Protein AF-A0A9P7Q178-F1 (afdb_monomer)

Mean predicted aligned error: 6.73 Å

Secondary structure (DSSP, 8-state):
-HHHHHHHHSTTT--SEEEEEEE-HHHHTSHHHHHHHTGGGTPPPPSS---HHHHHHHTTPEEEEEEEEEEEEE-TTT--EEEEEEEEEEEEGGG---S-------

Structure (mmCIF, N/CA/C/O backbone):
data_AF-A0A9P7Q178-F1
#
_entry.id   AF-A0A9P7Q178-F1
#
loop_
_atom_site.group_PDB
_atom_site.id
_atom_site.type_symbol
_atom_site.label_atom_id
_atom_site.label_alt_id
_atom_site.label_comp_id
_atom_site.label_asym_id
_atom_site.label_entity_id
_atom_site.label_seq_id
_atom_site.pdbx_PDB_ins_code
_atom_site.Cartn_x
_atom_site.Cartn_y
_atom_site.Cartn_z
_atom_site.occupancy
_atom_site.B_iso_or_equiv
_atom_site.auth_seq_id
_atom_site.auth_comp_id
_atom_site.auth_asym_id
_atom_site.auth_atom_id
_atom_site.pdbx_PDB_model_num
ATOM 1 N N . MET A 1 1 ? 3.852 -2.413 12.749 1.00 88.25 1 MET A N 1
ATOM 2 C CA . MET A 1 1 ? 2.469 -1.983 13.054 1.00 88.25 1 MET A CA 1
ATOM 3 C C . MET A 1 1 ? 2.057 -2.199 14.495 1.00 88.25 1 MET A C 1
ATOM 5 O O . MET A 1 1 ? 1.532 -1.258 15.059 1.00 88.25 1 MET A O 1
ATOM 9 N N . TYR A 1 2 ? 2.317 -3.354 15.117 1.00 90.88 2 TYR A N 1
ATOM 10 C CA . TYR A 1 2 ? 1.836 -3.645 16.479 1.00 90.88 2 TYR A CA 1
ATOM 11 C C . TYR A 1 2 ? 2.036 -2.517 17.511 1.00 90.88 2 TYR A C 1
ATOM 13 O O . TYR A 1 2 ? 1.082 -2.129 18.167 1.00 90.88 2 TYR A O 1
ATOM 21 N N . GLN A 1 3 ? 3.240 -1.947 17.632 1.00 94.12 3 GLN A N 1
ATOM 22 C CA . GLN A 1 3 ? 3.492 -0.859 18.592 1.00 94.12 3 GLN A CA 1
ATOM 23 C C . GLN A 1 3 ? 2.652 0.395 18.307 1.00 94.12 3 GLN A C 1
ATOM 25 O O . GLN A 1 3 ? 2.149 1.014 19.237 1.00 94.12 3 GLN A O 1
ATOM 30 N N . LEU A 1 4 ? 2.460 0.740 17.030 1.00 94.69 4 LEU A N 1
ATOM 31 C CA . LEU A 1 4 ? 1.626 1.871 16.625 1.00 94.69 4 LEU A CA 1
ATOM 32 C C . LEU A 1 4 ? 0.145 1.597 16.910 1.00 94.69 4 LEU A C 1
ATOM 34 O O . LEU A 1 4 ? -0.555 2.463 17.416 1.00 94.69 4 LEU A O 1
ATOM 38 N N . GLU A 1 5 ? -0.316 0.378 16.631 1.00 95.56 5 GLU A N 1
ATOM 39 C CA . GLU A 1 5 ? -1.671 -0.075 16.959 1.00 95.56 5 GLU A CA 1
ATOM 40 C C . GLU A 1 5 ? -1.927 -0.016 18.468 1.00 95.56 5 GLU A C 1
ATOM 42 O O . GLU A 1 5 ? -2.957 0.502 18.884 1.00 95.56 5 GLU A O 1
ATOM 47 N N . GLN A 1 6 ? -0.969 -0.476 19.280 1.00 94.12 6 GLN A N 1
ATOM 48 C CA . GLN A 1 6 ? -1.040 -0.406 20.740 1.00 94.12 6 GLN A CA 1
ATOM 49 C C . GLN A 1 6 ? -1.074 1.037 21.245 1.00 94.12 6 GLN A C 1
ATOM 51 O O . GLN A 1 6 ? -1.890 1.362 22.108 1.00 94.12 6 GLN A O 1
ATOM 56 N N . ALA A 1 7 ? -0.220 1.907 20.700 1.00 95.19 7 ALA A N 1
ATOM 57 C CA . ALA A 1 7 ? -0.202 3.321 21.056 1.00 95.19 7 ALA A CA 1
ATOM 58 C C . ALA A 1 7 ? -1.536 3.998 20.710 1.00 95.19 7 ALA A C 1
ATOM 60 O O . ALA A 1 7 ? -2.103 4.689 21.550 1.00 95.19 7 ALA A O 1
ATOM 61 N N . ALA A 1 8 ? -2.076 3.735 19.515 1.00 96.12 8 ALA A N 1
ATOM 62 C CA . ALA A 1 8 ? -3.365 4.267 19.087 1.00 96.12 8 ALA A CA 1
ATOM 63 C C . ALA A 1 8 ? -4.520 3.775 19.972 1.00 96.12 8 ALA A C 1
ATOM 65 O O . ALA A 1 8 ? -5.412 4.551 20.299 1.00 96.12 8 ALA A O 1
ATOM 66 N N . SER A 1 9 ? -4.509 2.508 20.396 1.00 96.06 9 SER A N 1
ATOM 67 C CA . SER A 1 9 ? -5.552 1.961 21.275 1.00 96.06 9 SER A CA 1
ATOM 68 C C . SER A 1 9 ? -5.422 2.369 22.745 1.00 96.06 9 SER A C 1
ATOM 70 O O . SER A 1 9 ? -6.355 2.156 23.514 1.00 96.06 9 SER A O 1
ATOM 72 N N . SER A 1 10 ? -4.281 2.925 23.153 1.00 93.19 10 SER A N 1
ATOM 73 C CA . SER A 1 10 ? -4.018 3.315 24.541 1.00 93.19 10 SER A CA 1
ATOM 74 C C . SER A 1 10 ? -4.421 4.764 24.813 1.00 93.19 10 SER A C 1
ATOM 76 O O . SER A 1 10 ? -4.598 5.567 23.895 1.00 93.19 10 SER A O 1
ATOM 78 N N . ALA A 1 11 ? -4.532 5.125 26.093 1.00 92.81 11 ALA A N 1
ATOM 79 C CA . ALA A 1 11 ? -4.684 6.520 26.489 1.00 92.81 11 ALA A CA 1
ATOM 80 C C . ALA A 1 11 ? -3.484 7.362 25.992 1.00 92.81 11 ALA A C 1
ATOM 82 O O . ALA A 1 11 ? -2.351 6.875 26.009 1.00 92.81 11 ALA A O 1
ATOM 83 N N . PRO A 1 12 ? -3.706 8.619 25.569 1.00 94.88 12 PRO A N 1
ATOM 84 C CA . PRO A 1 12 ? -4.985 9.338 25.572 1.00 94.88 12 PRO A CA 1
ATOM 85 C C . PRO A 1 12 ? -5.861 9.090 24.330 1.00 94.88 12 PRO A C 1
ATOM 87 O O . PRO A 1 12 ? -6.987 9.579 24.284 1.00 94.88 12 PRO A O 1
ATOM 90 N N . PHE A 1 13 ? -5.373 8.355 23.328 1.00 95.88 13 PHE A N 1
ATOM 91 C CA . PHE A 1 13 ? -6.027 8.243 22.021 1.00 95.88 13 PHE A CA 1
ATOM 92 C C . PHE A 1 13 ? -7.260 7.340 22.036 1.00 95.88 13 PHE A C 1
ATOM 94 O O . PHE A 1 13 ? -8.273 7.688 21.433 1.00 95.88 13 PHE A O 1
ATOM 101 N N . ASN A 1 14 ? -7.196 6.210 22.749 1.00 95.06 14 ASN A N 1
ATOM 102 C CA . ASN A 1 14 ? -8.303 5.260 22.910 1.00 95.06 14 ASN A CA 1
ATOM 103 C C . ASN A 1 14 ? -8.985 4.882 21.575 1.00 95.06 14 ASN A C 1
ATOM 105 O O . ASN A 1 14 ? -10.197 4.652 21.519 1.00 95.06 14 ASN A O 1
ATOM 109 N N . CYS A 1 15 ? -8.227 4.849 20.475 1.00 96.88 15 CYS A N 1
ATOM 110 C CA . CYS A 1 15 ? -8.765 4.562 19.155 1.00 96.88 15 CYS A CA 1
ATOM 111 C C . CYS A 1 15 ? -9.277 3.121 19.100 1.00 96.88 15 CYS A C 1
ATOM 113 O O . CYS A 1 15 ? -8.605 2.175 19.506 1.00 96.88 15 CYS A O 1
ATOM 115 N N . THR A 1 16 ? -10.459 2.938 18.518 1.00 96.00 16 THR A N 1
ATOM 116 C CA . THR A 1 16 ? -11.044 1.607 18.292 1.00 96.00 16 THR A CA 1
ATOM 117 C C . THR A 1 16 ? -10.771 1.078 16.890 1.00 96.00 16 THR A C 1
ATOM 119 O O . THR A 1 16 ? -10.933 -0.111 16.638 1.00 96.00 16 THR A O 1
ATOM 122 N N . THR A 1 17 ? -10.350 1.947 15.973 1.00 96.25 17 THR A N 1
ATOM 123 C CA . THR A 1 17 ? -10.076 1.621 14.575 1.00 96.25 17 THR A CA 1
ATOM 124 C C . THR A 1 17 ? -8.830 2.363 14.121 1.00 96.25 17 THR A C 1
ATOM 126 O O . THR A 1 17 ? -8.646 3.528 14.467 1.00 96.25 17 THR A O 1
ATOM 129 N N . MET A 1 18 ? -8.002 1.697 13.323 1.00 96.69 18 MET A N 1
ATOM 130 C CA . MET A 1 18 ? -6.938 2.333 12.552 1.00 96.69 18 MET A CA 1
ATOM 131 C C . MET A 1 18 ? -7.288 2.239 11.075 1.00 96.69 18 MET A C 1
ATOM 133 O O . MET A 1 18 ? -7.638 1.157 10.605 1.00 96.69 18 MET A O 1
ATOM 137 N N . ALA A 1 19 ? -7.197 3.358 10.364 1.00 96.06 19 ALA A N 1
ATOM 138 C CA . ALA A 1 19 ? -7.328 3.413 8.917 1.00 96.06 19 ALA A CA 1
ATOM 139 C C . ALA A 1 19 ? -6.001 3.857 8.303 1.00 96.06 19 ALA A C 1
ATOM 141 O O . ALA A 1 19 ? -5.256 4.624 8.912 1.00 96.06 19 ALA A O 1
ATOM 142 N N . LEU A 1 20 ? -5.706 3.339 7.119 1.00 95.62 20 LEU A N 1
ATOM 143 C CA . LEU A 1 20 ? -4.532 3.704 6.338 1.00 95.62 20 LEU A CA 1
ATOM 144 C C . LEU A 1 20 ? -4.817 3.472 4.864 1.00 95.62 20 LEU A C 1
ATOM 146 O O . LEU A 1 20 ? -5.782 2.800 4.503 1.00 95.62 20 LEU A O 1
ATOM 150 N N . ASP A 1 21 ? -3.938 3.979 4.024 1.00 95.12 21 ASP A N 1
ATOM 151 C CA . ASP A 1 21 ? -3.919 3.656 2.614 1.00 95.12 21 ASP A CA 1
ATOM 152 C C . ASP A 1 21 ? -2.530 3.168 2.200 1.00 95.12 21 ASP A C 1
ATOM 154 O O . ASP A 1 21 ? -1.525 3.384 2.886 1.00 95.12 21 ASP A O 1
ATOM 158 N N . THR A 1 22 ? -2.476 2.463 1.079 1.00 94.88 22 THR A N 1
ATOM 159 C CA . THR A 1 22 ? -1.217 2.165 0.408 1.00 94.88 22 THR A CA 1
ATOM 160 C C . THR A 1 22 ? -1.418 2.057 -1.096 1.00 94.88 22 THR A C 1
ATOM 162 O O . THR A 1 22 ? -2.545 2.033 -1.582 1.00 94.88 22 THR A O 1
ATOM 165 N N . VAL A 1 23 ? -0.321 1.990 -1.847 1.00 94.62 23 VAL A N 1
ATOM 166 C CA . VAL A 1 23 ? -0.356 1.736 -3.292 1.00 94.62 23 VAL A CA 1
ATOM 167 C C . VAL A 1 23 ? -0.908 0.335 -3.537 1.00 94.62 23 VAL A C 1
ATOM 169 O O . VAL A 1 23 ? -0.556 -0.587 -2.801 1.00 94.62 23 VAL A O 1
ATOM 172 N N . ARG A 1 24 ? -1.734 0.141 -4.565 1.00 94.94 24 ARG A N 1
ATOM 173 C CA . ARG A 1 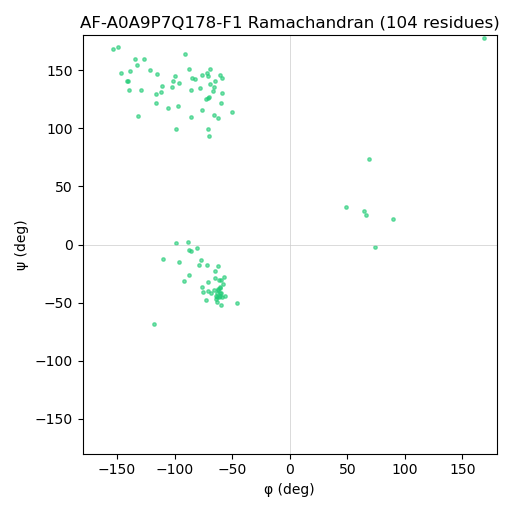24 ? -2.250 -1.202 -4.867 1.00 94.94 24 ARG A CA 1
ATOM 174 C C . ARG A 1 24 ? -1.133 -2.201 -5.181 1.00 94.94 24 ARG A C 1
ATOM 176 O O . ARG A 1 24 ? -0.121 -1.846 -5.789 1.00 94.94 24 ARG A O 1
ATOM 183 N N . ALA A 1 25 ? -1.331 -3.456 -4.797 1.00 95.31 25 ALA A N 1
ATOM 184 C CA . ALA A 1 25 ? -0.366 -4.532 -4.992 1.00 95.31 25 ALA A CA 1
ATOM 185 C C . ALA A 1 25 ? -0.031 -4.774 -6.472 1.00 95.31 25 ALA A C 1
ATOM 187 O O . ALA A 1 25 ? 1.135 -4.954 -6.819 1.00 95.31 25 ALA A O 1
ATOM 188 N N . ASP A 1 26 ? -1.030 -4.753 -7.355 1.00 94.88 26 ASP A N 1
ATOM 189 C CA . ASP A 1 26 ? -0.831 -4.909 -8.801 1.00 94.88 26 ASP A CA 1
ATOM 190 C C . ASP A 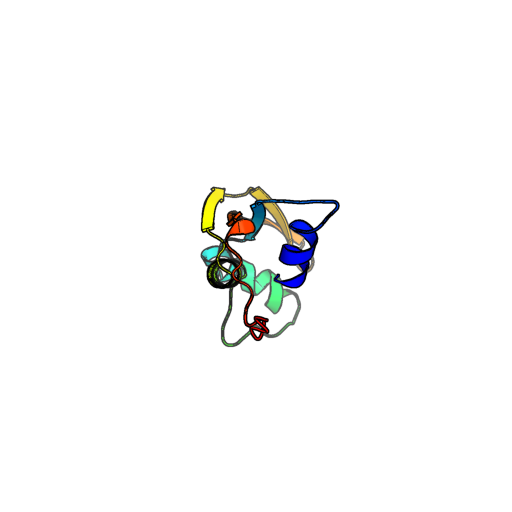1 26 ? 0.062 -3.806 -9.378 1.00 94.88 26 ASP A C 1
ATOM 192 O O . ASP A 1 26 ? 0.978 -4.080 -10.151 1.00 94.88 26 ASP A O 1
ATOM 196 N N . PHE A 1 27 ? -0.136 -2.567 -8.932 1.00 94.56 27 PHE A N 1
ATOM 197 C CA . PHE A 1 27 ? 0.697 -1.446 -9.332 1.00 94.56 27 PHE A CA 1
ATOM 198 C C . PHE A 1 27 ? 2.102 -1.521 -8.735 1.00 94.56 27 PHE A C 1
ATOM 200 O O . PHE A 1 27 ? 3.068 -1.281 -9.452 1.00 94.56 27 PHE A O 1
ATOM 207 N N . GLN A 1 28 ? 2.247 -1.923 -7.468 1.00 94.81 28 GLN A N 1
ATOM 208 C CA . GLN A 1 28 ? 3.565 -2.133 -6.852 1.00 94.81 28 GLN A CA 1
ATOM 209 C C . GLN A 1 28 ? 4.398 -3.201 -7.579 1.00 94.81 28 GLN A C 1
ATOM 211 O O . GLN A 1 28 ? 5.622 -3.105 -7.594 1.00 94.81 28 GLN A O 1
ATOM 216 N N . ASN A 1 29 ? 3.742 -4.196 -8.181 1.00 96.06 29 ASN A N 1
ATOM 217 C CA . ASN A 1 29 ? 4.383 -5.235 -8.990 1.00 96.06 29 ASN A CA 1
ATOM 218 C C . ASN A 1 29 ? 4.560 -4.846 -10.465 1.00 96.06 29 ASN A C 1
ATOM 220 O O . ASN A 1 29 ? 5.132 -5.614 -11.234 1.00 96.06 29 ASN A O 1
ATOM 224 N N . SER A 1 30 ? 4.049 -3.691 -10.887 1.00 94.69 30 SER A N 1
ATOM 225 C CA . SER A 1 30 ? 4.134 -3.278 -12.284 1.00 94.69 30 SER A CA 1
ATOM 226 C C . SER A 1 30 ? 5.557 -2.871 -12.665 1.00 94.69 30 SER A C 1
ATOM 228 O O . SER A 1 30 ? 6.283 -2.263 -11.877 1.00 94.69 30 SER A O 1
ATOM 230 N N . GLU A 1 31 ? 5.927 -3.121 -13.920 1.00 95.00 31 GLU A N 1
ATOM 231 C CA . GLU A 1 31 ? 7.228 -2.705 -14.457 1.00 95.00 31 GLU A CA 1
ATOM 232 C C . GLU A 1 31 ? 7.449 -1.196 -14.368 1.00 95.00 31 GLU A C 1
ATOM 234 O O . GLU A 1 31 ? 8.562 -0.749 -14.113 1.00 95.00 31 GLU A O 1
ATOM 239 N N . VAL A 1 32 ? 6.391 -0.394 -14.522 1.00 92.75 32 VAL A N 1
ATOM 240 C CA . VAL A 1 32 ? 6.509 1.063 -14.401 1.00 92.75 32 VAL A CA 1
ATOM 241 C C . VAL A 1 32 ? 6.883 1.480 -12.979 1.00 92.75 32 VAL A C 1
ATOM 243 O O . VAL A 1 32 ? 7.710 2.374 -12.799 1.00 92.75 32 VAL A O 1
ATOM 246 N N . TRP A 1 33 ? 6.319 0.820 -11.967 1.00 93.81 33 TRP A N 1
ATOM 247 C CA . TRP A 1 33 ? 6.643 1.104 -10.576 1.00 93.81 33 TRP A CA 1
ATOM 248 C C . TRP A 1 33 ? 8.030 0.582 -1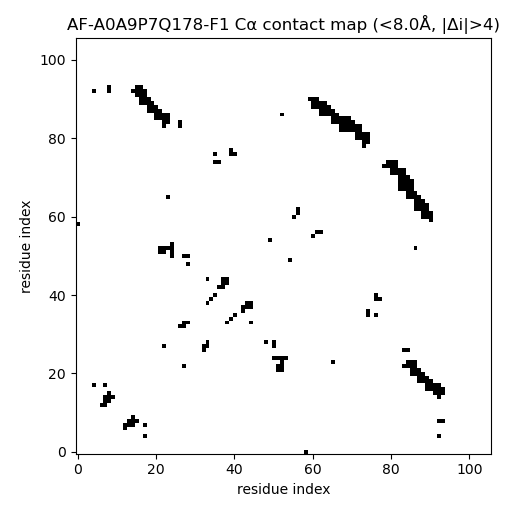0.213 1.00 93.81 33 TRP A C 1
ATOM 250 O O . TRP A 1 33 ? 8.834 1.327 -9.658 1.00 93.81 33 TRP A O 1
ATOM 260 N N . LEU A 1 34 ? 8.342 -0.666 -10.572 1.00 95.56 34 LEU A N 1
ATOM 261 C CA . LEU A 1 34 ? 9.636 -1.283 -10.280 1.00 95.56 34 LEU A CA 1
ATOM 262 C C . LEU A 1 34 ? 10.785 -0.562 -10.994 1.00 95.56 34 LEU A C 1
ATOM 264 O O . LEU A 1 34 ? 11.781 -0.238 -10.350 1.00 95.56 34 LEU A O 1
ATOM 268 N N . GLY A 1 35 ? 10.621 -0.223 -12.273 1.00 95.44 35 GLY A N 1
ATOM 269 C CA . GLY A 1 35 ? 11.599 0.561 -13.024 1.00 95.44 35 GLY A CA 1
ATOM 270 C C . GLY A 1 35 ? 11.854 1.928 -12.387 1.00 95.44 35 GLY A C 1
ATOM 271 O O . GLY A 1 35 ? 13.001 2.304 -12.161 1.00 95.44 35 GLY A O 1
ATOM 272 N N . GLY A 1 36 ? 10.795 2.638 -11.983 1.00 93.81 36 GLY A N 1
ATOM 273 C CA . GLY A 1 36 ? 10.941 3.954 -11.357 1.00 93.81 36 GLY A CA 1
ATOM 274 C C . GLY A 1 36 ? 11.515 3.930 -9.934 1.00 93.81 36 GLY A C 1
ATOM 275 O O . GLY A 1 36 ? 12.196 4.874 -9.515 1.00 93.81 36 GLY A O 1
ATOM 276 N N .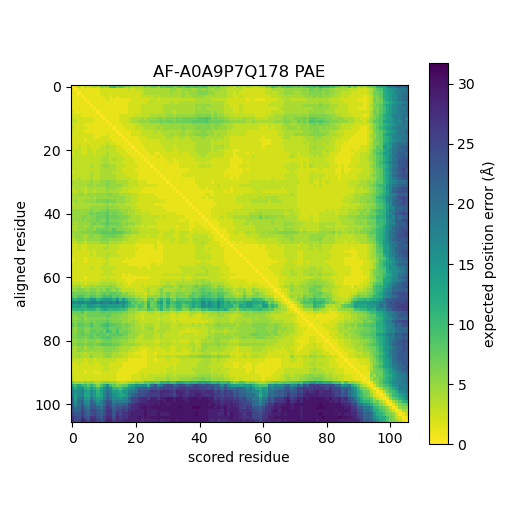 PHE A 1 37 ? 11.235 2.880 -9.158 1.00 92.88 37 PHE A N 1
ATOM 277 C CA . PHE A 1 37 ? 11.695 2.774 -7.770 1.00 92.88 37 PHE A CA 1
ATOM 278 C C . PHE A 1 37 ? 13.083 2.142 -7.633 1.00 92.88 37 PHE A C 1
ATOM 280 O O . PHE A 1 37 ? 13.770 2.442 -6.652 1.00 92.88 37 PHE A O 1
ATOM 287 N N . TYR A 1 38 ? 13.494 1.311 -8.595 1.00 95.44 38 TYR A N 1
ATOM 288 C CA . TYR A 1 38 ? 14.759 0.580 -8.565 1.00 95.44 38 TYR A CA 1
ATOM 289 C C . TYR A 1 38 ? 15.680 0.966 -9.726 1.00 95.44 38 TYR A C 1
ATOM 291 O O . TYR A 1 38 ? 16.698 1.621 -9.494 1.00 95.44 38 TYR A O 1
ATOM 299 N N . ASP A 1 39 ? 15.315 0.618 -10.959 1.00 96.38 39 ASP A N 1
ATOM 300 C CA . ASP A 1 39 ? 16.225 0.670 -12.112 1.00 96.38 39 ASP A CA 1
ATOM 301 C C . ASP A 1 39 ? 16.697 2.090 -12.437 1.00 96.38 39 ASP A C 1
ATOM 303 O O . ASP A 1 39 ? 17.899 2.340 -12.520 1.00 96.38 39 ASP A O 1
ATOM 307 N N . ASP A 1 40 ? 15.770 3.047 -12.527 1.00 95.94 40 ASP A N 1
ATOM 308 C CA . ASP A 1 40 ? 16.069 4.454 -12.826 1.00 95.94 40 ASP A CA 1
ATOM 309 C C . ASP A 1 40 ? 16.954 5.103 -11.749 1.00 95.94 40 ASP A C 1
ATOM 311 O O . ASP A 1 40 ? 17.578 6.142 -11.964 1.00 95.94 40 ASP A O 1
ATOM 315 N N . ARG A 1 41 ? 17.004 4.490 -10.563 1.00 93.00 41 ARG A N 1
ATOM 316 C CA . ARG A 1 41 ? 17.827 4.919 -9.429 1.00 93.00 41 ARG A CA 1
ATOM 317 C C . ARG A 1 41 ? 19.135 4.134 -9.317 1.00 93.00 41 ARG A C 1
ATOM 319 O O . ARG A 1 41 ? 19.887 4.375 -8.376 1.00 93.00 41 ARG A O 1
ATOM 326 N N . GLY A 1 42 ? 19.400 3.198 -10.231 1.00 95.19 42 GLY A N 1
ATOM 327 C CA . GLY A 1 42 ? 20.564 2.313 -10.194 1.00 95.19 42 GLY A CA 1
ATOM 328 C C . GLY A 1 42 ? 20.549 1.327 -9.022 1.00 95.19 42 GLY A C 1
ATOM 329 O O . GLY A 1 42 ? 21.612 0.914 -8.561 1.00 95.19 42 GLY A O 1
ATOM 330 N N . LEU A 1 43 ? 19.368 0.985 -8.498 1.00 95.38 43 LEU A N 1
ATOM 331 C CA . LEU A 1 43 ? 19.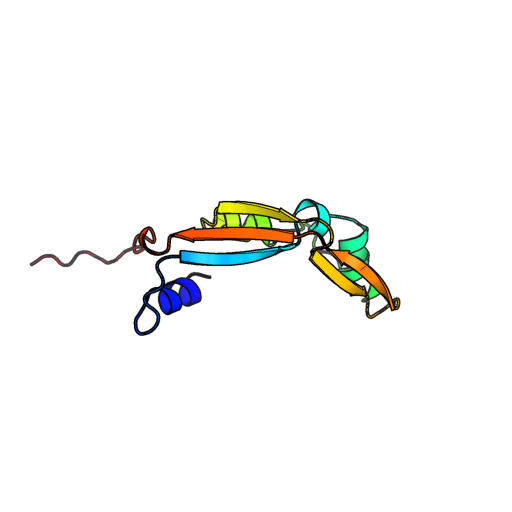208 0.053 -7.383 1.00 95.38 43 LEU A CA 1
ATOM 332 C C . LEU A 1 43 ? 18.812 -1.339 -7.893 1.00 95.38 43 LEU A C 1
ATOM 334 O O . LEU A 1 43 ? 18.033 -1.441 -8.840 1.00 95.38 43 LEU A O 1
ATOM 338 N N . PRO A 1 44 ? 19.281 -2.422 -7.251 1.00 96.31 44 PRO A N 1
ATOM 339 C CA . PRO A 1 44 ? 18.837 -3.765 -7.594 1.00 96.31 44 PRO A CA 1
ATOM 340 C C . PRO A 1 44 ? 17.376 -3.972 -7.181 1.00 96.31 44 PRO A C 1
ATOM 342 O O . PRO A 1 44 ? 16.966 -3.591 -6.080 1.00 96.31 44 PRO A O 1
ATOM 345 N N . ARG A 1 45 ? 16.604 -4.629 -8.049 1.00 96.31 45 ARG A N 1
ATOM 346 C CA . ARG A 1 45 ? 15.264 -5.117 -7.708 1.00 96.31 45 ARG A CA 1
ATOM 347 C C . ARG A 1 45 ? 15.3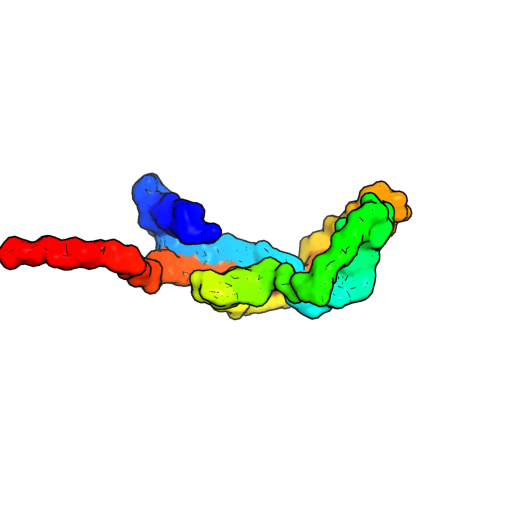60 -6.279 -6.704 1.00 96.31 45 ARG A C 1
ATOM 349 O O . ARG A 1 45 ? 16.344 -7.018 -6.722 1.00 96.31 45 ARG A O 1
ATOM 356 N N . PRO A 1 46 ? 14.352 -6.474 -5.838 1.00 94.38 46 PRO A N 1
ATOM 357 C CA . PRO A 1 46 ? 14.266 -7.675 -5.017 1.00 94.38 46 PRO A CA 1
ATOM 358 C C . PRO A 1 46 ? 13.920 -8.900 -5.877 1.00 94.38 46 PRO A C 1
ATOM 360 O O . PRO A 1 46 ? 13.094 -8.801 -6.781 1.00 94.38 46 PRO A O 1
ATOM 363 N N . ASP A 1 47 ? 14.461 -10.072 -5.530 1.00 93.69 47 ASP A N 1
ATOM 364 C CA . ASP A 1 47 ? 14.114 -11.341 -6.200 1.00 93.69 47 ASP A CA 1
ATOM 365 C C . ASP A 1 47 ? 12.627 -11.697 -6.044 1.00 93.69 47 ASP A C 1
ATOM 367 O O . ASP A 1 47 ? 12.020 -12.335 -6.901 1.00 93.69 47 ASP A O 1
ATOM 371 N N . VAL A 1 48 ? 12.033 -11.285 -4.920 1.00 93.50 48 VAL A N 1
ATOM 372 C CA . VAL A 1 48 ? 10.609 -11.448 -4.627 1.00 93.50 48 VAL A CA 1
ATOM 373 C C . VAL A 1 48 ? 10.060 -10.117 -4.148 1.00 93.50 48 VAL A C 1
ATOM 375 O O . VAL A 1 48 ? 10.357 -9.675 -3.033 1.00 93.50 48 VAL A O 1
ATOM 378 N N . MET A 1 49 ? 9.218 -9.497 -4.970 1.00 93.88 49 MET A N 1
ATOM 379 C CA . MET A 1 49 ? 8.493 -8.300 -4.574 1.00 93.88 49 MET A CA 1
ATOM 380 C C . MET A 1 49 ? 7.419 -8.666 -3.545 1.00 93.88 49 MET A C 1
ATOM 382 O O . MET A 1 49 ? 6.605 -9.563 -3.754 1.00 93.88 49 MET A O 1
ATOM 386 N N . ARG A 1 50 ? 7.439 -7.984 -2.398 1.00 94.81 50 ARG A N 1
ATOM 387 C CA . ARG A 1 50 ? 6.409 -8.094 -1.359 1.00 94.81 50 ARG A CA 1
ATOM 388 C C . ARG A 1 50 ? 5.734 -6.749 -1.244 1.00 94.81 50 ARG A C 1
ATOM 390 O O . ARG A 1 50 ? 6.405 -5.757 -0.965 1.00 94.81 50 ARG A O 1
ATOM 397 N N . THR A 1 51 ? 4.427 -6.716 -1.442 1.00 96.25 51 THR A N 1
ATOM 398 C CA . THR A 1 51 ? 3.710 -5.444 -1.477 1.00 96.25 51 THR A CA 1
ATOM 399 C C . THR A 1 51 ? 3.274 -5.017 -0.082 1.00 96.25 51 THR A C 1
ATOM 401 O O . THR A 1 51 ? 3.004 -5.842 0.799 1.00 96.25 51 THR A O 1
ATOM 404 N N . ASN A 1 52 ? 3.167 -3.705 0.124 1.00 95.56 52 ASN A N 1
ATOM 405 C CA . ASN A 1 52 ? 2.629 -3.174 1.377 1.00 95.56 52 ASN A CA 1
ATOM 406 C C . ASN A 1 52 ? 1.185 -3.638 1.615 1.00 95.56 52 ASN A C 1
ATOM 408 O O . ASN A 1 52 ? 0.822 -3.931 2.751 1.00 95.56 52 ASN A O 1
ATOM 412 N N . GLU A 1 53 ? 0.377 -3.748 0.557 1.00 95.69 53 GLU A N 1
ATOM 413 C CA . GLU A 1 53 ? -1.012 -4.208 0.640 1.00 95.69 53 GLU A CA 1
ATOM 414 C C . GLU A 1 53 ? -1.090 -5.629 1.211 1.00 95.69 53 GLU A C 1
ATOM 416 O O . GLU A 1 53 ? -1.745 -5.846 2.232 1.00 95.69 53 GLU A O 1
ATOM 421 N N . GLU A 1 54 ? -0.340 -6.582 0.649 1.00 96.12 54 GLU A N 1
ATOM 422 C CA . GLU A 1 54 ? -0.286 -7.952 1.176 1.00 96.12 54 GLU A CA 1
ATOM 423 C C . GLU A 1 54 ? 0.232 -7.990 2.615 1.00 96.12 54 GLU A C 1
ATOM 425 O O . GLU A 1 54 ? -0.231 -8.787 3.439 1.00 96.12 54 GLU A O 1
ATOM 430 N N . TRP A 1 55 ? 1.206 -7.135 2.935 1.00 96.56 55 TRP A N 1
ATOM 431 C CA . TRP A 1 55 ? 1.737 -7.044 4.285 1.00 96.56 55 TRP A CA 1
ATOM 432 C C . TRP A 1 55 ? 0.676 -6.570 5.282 1.00 96.56 55 TRP A C 1
ATOM 434 O O . TRP A 1 55 ? 0.509 -7.222 6.315 1.00 96.56 55 TRP A O 1
ATOM 444 N N . TYR A 1 56 ? -0.079 -5.510 4.974 1.00 97.06 56 TYR A N 1
ATOM 445 C CA . TYR A 1 56 ? -1.163 -5.011 5.826 1.00 97.06 56 TYR A CA 1
ATOM 446 C C . TYR A 1 56 ? -2.292 -6.031 5.982 1.00 97.06 56 TYR A C 1
ATOM 448 O O . TYR A 1 56 ? -2.740 -6.266 7.108 1.00 97.06 56 TYR A O 1
ATOM 456 N N . VAL A 1 57 ? -2.689 -6.716 4.906 1.00 95.50 57 VAL A N 1
ATOM 457 C CA . VAL A 1 57 ? -3.678 -7.807 4.978 1.00 95.50 57 VAL A CA 1
ATOM 458 C C . VAL A 1 57 ? -3.217 -8.888 5.962 1.00 95.50 57 VAL A C 1
ATOM 460 O O . VAL A 1 57 ? -3.976 -9.296 6.842 1.00 95.50 57 VAL A O 1
ATOM 463 N N . ARG A 1 58 ? -1.937 -9.287 5.925 1.00 95.44 58 ARG A N 1
ATOM 464 C CA . ARG A 1 58 ? -1.363 -10.250 6.890 1.00 95.44 58 ARG A CA 1
ATOM 465 C C . ARG A 1 58 ? -1.317 -9.733 8.331 1.00 95.44 58 ARG A C 1
ATOM 467 O O . ARG A 1 58 ? -1.270 -10.541 9.257 1.00 95.44 58 ARG A O 1
ATOM 474 N N . GLN A 1 59 ? -1.331 -8.415 8.546 1.00 94.38 59 GLN A N 1
ATOM 475 C CA . GLN A 1 59 ? -1.468 -7.817 9.880 1.00 94.38 59 GLN A CA 1
ATOM 476 C C . GLN A 1 59 ? -2.929 -7.782 10.373 1.00 94.38 59 GLN A C 1
ATOM 478 O O . GLN A 1 59 ? -3.165 -7.372 11.512 1.00 94.38 59 GLN A O 1
ATOM 483 N N . GLY A 1 60 ? -3.903 -8.210 9.563 1.00 95.12 60 GLY A N 1
ATOM 484 C CA . GLY A 1 60 ? -5.327 -8.218 9.902 1.00 95.12 60 GLY A CA 1
ATOM 485 C C . GLY A 1 60 ? -6.069 -6.936 9.524 1.00 95.12 60 GLY A C 1
ATOM 486 O O . GLY A 1 60 ? -7.094 -6.641 10.134 1.00 95.12 60 GLY A O 1
ATOM 487 N N . TYR A 1 61 ? -5.542 -6.159 8.573 1.00 97.06 61 TYR A N 1
ATOM 488 C CA . TYR A 1 61 ? -6.285 -5.058 7.965 1.00 97.06 61 TYR A CA 1
ATOM 489 C C . TYR A 1 61 ? -7.208 -5.584 6.863 1.00 97.06 61 TYR A C 1
ATOM 491 O O . TYR A 1 61 ? -6.848 -6.479 6.102 1.00 97.06 61 TYR A O 1
ATOM 499 N N . GLU A 1 62 ? -8.388 -4.990 6.771 1.00 96.31 62 GLU A N 1
ATOM 500 C CA . GLU A 1 62 ? -9.404 -5.258 5.761 1.00 96.31 62 GLU A CA 1
ATOM 501 C C . GLU A 1 62 ? -9.375 -4.149 4.707 1.00 96.31 62 GLU A C 1
ATOM 503 O O . GLU A 1 62 ? -9.330 -2.968 5.062 1.00 96.31 62 GLU A O 1
ATOM 508 N N . VAL A 1 63 ? -9.433 -4.522 3.426 1.00 95.25 63 VAL A N 1
ATOM 509 C CA . VAL A 1 63 ? -9.577 -3.573 2.313 1.00 95.25 63 VAL A CA 1
ATOM 510 C C . VAL A 1 63 ? -10.987 -2.981 2.348 1.00 95.25 63 VAL A C 1
ATOM 512 O O . VAL A 1 63 ? -11.976 -3.710 2.365 1.00 95.25 63 VAL A O 1
ATOM 515 N N . LEU A 1 64 ? -11.077 -1.656 2.351 1.00 94.75 64 LEU A N 1
ATOM 516 C CA . LEU A 1 64 ? -12.329 -0.904 2.269 1.00 94.75 64 LEU A CA 1
ATOM 517 C C . LEU A 1 64 ? -12.717 -0.554 0.835 1.00 94.75 64 LEU A C 1
ATOM 519 O O . LEU A 1 64 ? -13.900 -0.444 0.526 1.00 94.75 64 LEU A O 1
ATOM 523 N N . GLY A 1 65 ? -11.727 -0.355 -0.026 1.00 92.06 65 GLY A N 1
ATOM 524 C CA . GLY A 1 65 ? -11.923 0.057 -1.406 1.00 92.06 65 GLY A CA 1
ATOM 525 C C . GLY A 1 65 ? -10.606 0.468 -2.045 1.00 92.06 65 GLY A C 1
ATOM 526 O O . GLY A 1 65 ? -9.561 0.468 -1.392 1.00 92.06 65 GLY A O 1
ATOM 527 N N . ALA A 1 66 ? -10.668 0.824 -3.323 1.00 88.88 66 ALA A N 1
ATOM 528 C CA . ALA A 1 66 ? -9.525 1.309 -4.074 1.00 88.88 66 ALA A CA 1
ATOM 529 C C . ALA A 1 66 ? -9.928 2.474 -4.977 1.00 88.88 66 ALA A C 1
ATOM 531 O O . ALA A 1 66 ? -11.054 2.522 -5.470 1.00 88.88 66 ALA A O 1
ATOM 532 N N . GLU A 1 67 ? -8.988 3.380 -5.209 1.00 90.88 67 GLU A N 1
ATOM 533 C CA . GLU A 1 67 ? -9.162 4.554 -6.056 1.00 90.88 67 GLU A CA 1
ATOM 534 C C . GLU A 1 67 ? -8.020 4.628 -7.069 1.00 90.88 67 GLU A C 1
ATOM 536 O O . GLU A 1 67 ? -6.845 4.435 -6.733 1.00 90.88 67 GLU A O 1
ATOM 541 N N . ALA A 1 68 ? -8.372 4.863 -8.333 1.00 82.06 68 ALA A N 1
ATOM 542 C CA . ALA A 1 68 ? -7.398 5.104 -9.386 1.00 82.06 68 ALA A CA 1
ATOM 543 C C . ALA A 1 68 ? -6.887 6.548 -9.283 1.00 82.06 68 ALA A C 1
ATOM 545 O O . ALA A 1 68 ? -7.680 7.462 -9.096 1.00 82.06 68 ALA A O 1
ATOM 546 N N . GLY A 1 69 ? -5.570 6.736 -9.395 1.00 75.94 69 GLY A N 1
ATOM 547 C CA . GLY A 1 69 ? -4.965 8.066 -9.508 1.00 75.94 69 GLY A CA 1
ATOM 548 C C . GLY A 1 69 ? -5.130 8.985 -8.302 1.00 75.94 69 GLY A C 1
ATOM 549 O O . GLY A 1 69 ? -5.105 10.199 -8.455 1.00 75.94 69 GLY A O 1
ATOM 550 N N . ALA A 1 70 ? -5.242 8.431 -7.093 1.00 75.50 70 ALA A N 1
ATOM 551 C CA . ALA A 1 70 ? -5.418 9.235 -5.887 1.00 75.50 70 ALA A CA 1
ATOM 552 C C . ALA A 1 70 ? -4.281 10.265 -5.681 1.00 75.50 70 ALA A C 1
ATOM 554 O O . ALA A 1 70 ? -4.489 11.287 -5.030 1.00 75.50 70 ALA A O 1
ATOM 555 N N . TYR A 1 71 ? -3.067 9.987 -6.186 1.00 81.12 71 TYR A N 1
ATOM 556 C CA . TYR A 1 71 ? -1.905 10.871 -6.054 1.00 81.12 71 TYR A CA 1
ATOM 557 C C . TYR A 1 71 ? -1.000 10.802 -7.272 1.00 81.12 71 TYR A C 1
ATOM 559 O O . TYR A 1 71 ? -0.801 9.736 -7.854 1.00 81.12 71 TYR A O 1
ATOM 567 N N . GLU A 1 72 ? -0.366 11.926 -7.573 1.00 92.00 72 GLU A N 1
ATOM 568 C CA . GLU A 1 72 ? 0.734 11.991 -8.519 1.00 92.00 72 GLU A CA 1
ATOM 569 C C . GLU A 1 72 ? 2.055 11.674 -7.817 1.00 92.00 72 GLU A C 1
ATOM 571 O O . GLU A 1 72 ? 2.367 12.194 -6.741 1.00 92.00 72 GLU A O 1
ATOM 576 N N . TRP A 1 73 ? 2.851 10.814 -8.439 1.00 92.44 73 TRP A N 1
ATOM 577 C CA . TRP A 1 73 ? 4.227 10.570 -8.043 1.00 92.44 73 TRP A CA 1
ATOM 578 C C . TRP A 1 73 ? 5.170 10.990 -9.160 1.00 92.44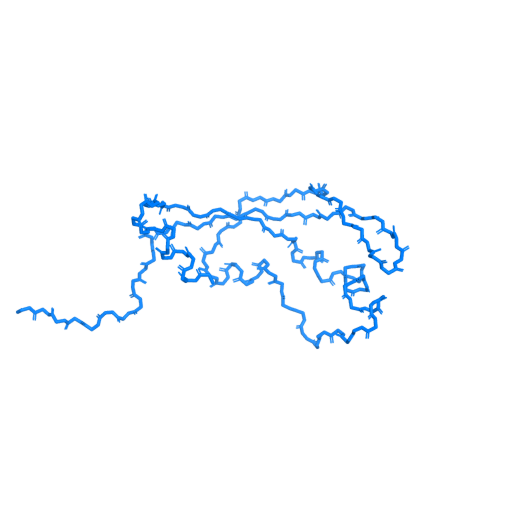 73 TRP A C 1
ATOM 580 O O . TRP A 1 73 ? 5.020 10.572 -10.309 1.00 92.44 73 TRP A O 1
ATOM 590 N N . THR A 1 74 ? 6.171 11.789 -8.800 1.00 93.94 74 THR A N 1
ATOM 591 C CA . THR A 1 74 ? 7.228 12.208 -9.717 1.00 93.94 74 THR A CA 1
ATOM 592 C C . THR A 1 74 ? 8.445 11.316 -9.539 1.00 93.94 74 THR A C 1
ATOM 594 O O . THR A 1 74 ? 9.080 11.292 -8.478 1.00 93.94 74 THR A O 1
ATOM 597 N N . ASN A 1 75 ? 8.822 10.624 -10.607 1.00 91.81 75 ASN A N 1
ATOM 598 C CA . ASN A 1 75 ? 10.093 9.934 -10.675 1.00 91.81 75 ASN A CA 1
ATOM 599 C C . ASN A 1 75 ? 11.225 10.963 -10.665 1.00 91.81 75 ASN A C 1
ATOM 601 O O . ASN A 1 75 ? 11.418 11.701 -11.625 1.00 91.81 75 ASN A O 1
ATOM 605 N N . ARG A 1 76 ? 12.000 11.013 -9.581 1.00 87.94 76 ARG A N 1
ATOM 606 C CA . ARG A 1 76 ? 13.075 12.003 -9.434 1.00 87.94 76 ARG A CA 1
ATOM 607 C C . ARG A 1 76 ? 14.209 11.833 -10.451 1.00 87.94 76 ARG A C 1
ATOM 609 O O . ARG A 1 76 ? 14.863 12.818 -10.767 1.00 87.94 76 ARG A O 1
ATOM 616 N N . ALA A 1 77 ? 14.455 10.614 -10.928 1.00 90.94 77 ALA A N 1
ATOM 617 C CA . ALA A 1 77 ? 15.531 10.346 -11.876 1.00 90.94 77 ALA A CA 1
ATOM 618 C C . ALA A 1 77 ? 15.167 10.797 -13.298 1.00 90.94 77 ALA A C 1
ATOM 620 O O . ALA A 1 77 ? 16.019 11.315 -14.011 1.00 90.94 77 ALA A O 1
ATOM 621 N N . THR A 1 78 ? 13.899 10.644 -13.693 1.00 90.38 78 THR A N 1
ATOM 622 C CA . THR A 1 78 ? 13.448 10.909 -15.072 1.00 90.38 78 THR A CA 1
ATOM 623 C C . THR A 1 78 ? 12.552 12.139 -15.215 1.00 90.38 78 THR A C 1
ATOM 625 O O . THR A 1 78 ? 12.284 12.579 -16.328 1.00 90.38 78 THR A O 1
ATOM 628 N N . GLY A 1 79 ? 12.049 12.695 -14.110 1.00 93.00 79 GLY A N 1
ATOM 629 C CA . GLY A 1 79 ? 11.063 13.780 -14.090 1.00 93.00 79 GLY A CA 1
ATOM 630 C C . GLY A 1 79 ? 9.640 13.354 -14.470 1.00 93.00 79 GLY A C 1
ATOM 631 O O . GLY A 1 79 ? 8.731 14.179 -14.434 1.00 93.00 79 GLY A O 1
ATOM 632 N N . LYS A 1 80 ? 9.418 12.080 -14.823 1.00 91.88 80 LYS A N 1
ATOM 633 C CA . LYS A 1 80 ? 8.108 11.572 -15.243 1.00 91.88 80 LYS A CA 1
ATOM 634 C C . LYS A 1 80 ? 7.111 11.596 -14.084 1.00 91.88 80 LYS A C 1
ATOM 636 O O . LYS A 1 80 ? 7.411 11.091 -13.004 1.00 91.88 80 LYS A O 1
ATOM 641 N N . ILE A 1 81 ? 5.918 12.123 -14.342 1.00 92.44 81 ILE A N 1
ATOM 642 C CA . ILE A 1 81 ? 4.788 12.108 -13.408 1.00 92.44 81 ILE A CA 1
ATOM 643 C C . ILE A 1 81 ? 3.883 10.924 -13.750 1.00 92.44 81 ILE A C 1
ATOM 645 O O . ILE A 1 81 ? 3.660 10.620 -14.925 1.00 92.44 81 ILE A O 1
ATOM 649 N N . MET A 1 82 ? 3.392 10.231 -12.728 1.00 90.38 82 MET A N 1
ATOM 650 C CA . MET A 1 82 ? 2.458 9.121 -12.879 1.00 90.38 82 MET A CA 1
ATOM 651 C C . MET A 1 82 ? 1.405 9.124 -11.780 1.00 90.38 82 MET A C 1
ATOM 653 O O . MET A 1 82 ? 1.702 9.368 -10.612 1.00 90.38 82 MET A O 1
ATOM 657 N N . GLU A 1 83 ? 0.181 8.801 -12.177 1.00 93.00 83 GLU A N 1
ATOM 658 C CA . GLU A 1 83 ? -0.935 8.571 -11.274 1.00 93.00 83 GLU A CA 1
ATOM 659 C C . GLU A 1 83 ? -0.766 7.235 -10.547 1.00 93.00 83 GLU A C 1
ATOM 661 O O . GLU A 1 83 ? -0.589 6.181 -11.163 1.00 93.00 83 GLU A O 1
ATOM 666 N N . VAL A 1 84 ? -0.813 7.280 -9.219 1.00 92.81 84 VAL A N 1
ATOM 667 C CA . VAL A 1 84 ? -0.610 6.120 -8.354 1.00 92.81 84 VAL A CA 1
ATOM 668 C C . VAL A 1 84 ? -1.954 5.684 -7.775 1.00 92.81 84 VAL A C 1
ATOM 670 O O . VAL A 1 84 ? -2.571 6.442 -7.019 1.00 92.81 84 VAL A O 1
ATOM 673 N N . PRO A 1 85 ? -2.425 4.465 -8.086 1.0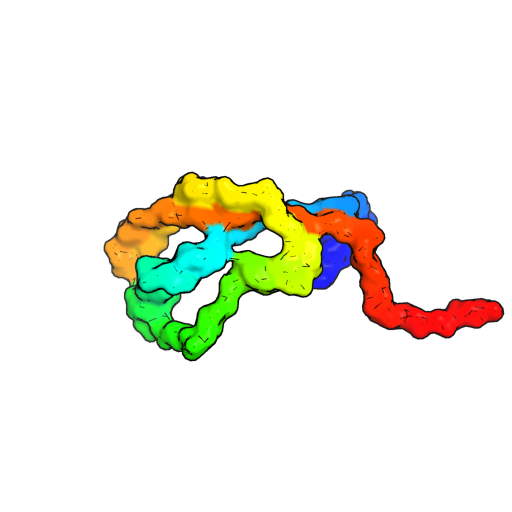0 93.75 85 PRO A N 1
ATOM 674 C CA . PRO A 1 85 ? -3.663 3.962 -7.527 1.00 93.75 85 PRO A CA 1
ATOM 675 C C . PRO A 1 85 ? -3.460 3.512 -6.075 1.00 93.75 85 PRO A C 1
ATOM 677 O O . PRO A 1 85 ? -2.407 2.975 -5.710 1.00 93.75 85 PRO A O 1
ATOM 680 N N . ARG A 1 86 ? -4.489 3.692 -5.246 1.00 93.56 86 ARG A N 1
ATOM 681 C CA . ARG A 1 86 ? -4.454 3.374 -3.815 1.00 93.56 86 ARG A CA 1
ATOM 682 C C . ARG A 1 86 ? -5.508 2.362 -3.418 1.00 93.56 86 ARG A C 1
ATOM 684 O O . ARG A 1 86 ? -6.582 2.307 -4.007 1.00 93.56 86 ARG A O 1
ATOM 691 N N . ALA A 1 87 ? -5.190 1.588 -2.395 1.00 95.44 87 ALA A N 1
ATOM 692 C CA . ALA A 1 87 ? -6.125 0.785 -1.633 1.00 95.44 87 ALA A CA 1
ATOM 693 C C . ALA A 1 87 ? -6.245 1.383 -0.226 1.00 95.44 87 ALA A C 1
ATOM 695 O O . ALA A 1 87 ? -5.243 1.753 0.390 1.00 95.44 87 ALA A O 1
ATOM 696 N N . PHE A 1 88 ? -7.473 1.482 0.272 1.00 96.50 88 PHE A N 1
ATOM 697 C CA . PHE A 1 88 ? -7.792 1.962 1.612 1.00 96.50 88 PHE A CA 1
ATOM 698 C C . PHE A 1 88 ? -8.087 0.780 2.521 1.00 96.50 88 PHE A C 1
ATOM 700 O O . PHE A 1 88 ? -8.751 -0.174 2.118 1.00 96.50 88 PHE A O 1
ATOM 707 N N . PHE A 1 89 ? -7.633 0.860 3.763 1.00 97.38 89 PHE A N 1
ATOM 708 C CA . PHE A 1 89 ? -7.702 -0.226 4.723 1.00 97.38 89 PHE A CA 1
ATOM 709 C C . PHE A 1 89 ? -8.225 0.253 6.065 1.00 97.38 89 PHE A C 1
ATOM 711 O O . PHE A 1 89 ? -8.018 1.401 6.461 1.00 97.38 89 PHE A O 1
ATOM 718 N N . LYS A 1 90 ? -8.816 -0.675 6.815 1.00 97.00 90 LYS A N 1
ATOM 719 C CA . LYS A 1 90 ? -9.067 -0.504 8.247 1.00 97.00 90 LYS A CA 1
ATOM 720 C C . LYS A 1 90 ? -8.673 -1.734 9.047 1.00 97.00 90 LYS A C 1
ATOM 722 O O . LYS A 1 90 ? -8.661 -2.845 8.530 1.00 97.00 90 LYS A O 1
ATOM 727 N N . LYS A 1 91 ? -8.460 -1.549 10.343 1.00 96.75 91 LYS A N 1
ATOM 728 C CA . LYS A 1 91 ? -8.375 -2.629 11.327 1.00 96.75 91 LYS A CA 1
ATOM 729 C C . LYS A 1 91 ? -9.098 -2.227 12.603 1.00 96.75 91 LYS A C 1
ATOM 731 O O . LYS A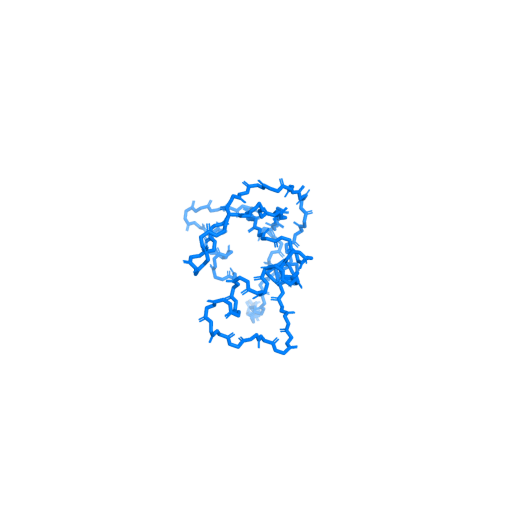 1 91 ? -8.881 -1.130 13.114 1.00 96.75 91 LYS A O 1
ATOM 736 N N . ASP A 1 92 ? -9.931 -3.124 13.125 1.00 95.81 92 ASP A N 1
ATOM 737 C CA . ASP A 1 92 ? -10.533 -2.968 14.455 1.00 95.81 92 ASP A CA 1
ATOM 738 C C . ASP A 1 92 ? -9.483 -3.302 15.525 1.00 95.81 92 ASP A C 1
ATOM 740 O O . ASP A 1 92 ? -9.006 -4.438 15.619 1.00 95.81 92 ASP A O 1
ATOM 744 N N . LEU A 1 93 ? -9.119 -2.308 16.334 1.00 93.12 93 LEU A N 1
ATOM 745 C CA . LEU A 1 93 ? -8.090 -2.433 17.365 1.00 93.12 93 LEU A CA 1
ATOM 746 C C . LEU A 1 93 ? -8.603 -3.129 18.633 1.00 93.12 93 LEU A C 1
ATOM 748 O O . LEU A 1 93 ? -7.809 -3.663 19.403 1.00 93.12 93 LEU A O 1
ATOM 752 N N . ARG A 1 94 ? -9.925 -3.222 18.832 1.00 82.31 94 ARG A N 1
ATOM 753 C CA . ARG A 1 94 ? -10.517 -3.930 19.985 1.00 82.31 94 ARG A CA 1
ATOM 754 C C . ARG A 1 94 ? -10.382 -5.447 19.868 1.00 82.31 94 ARG A C 1
ATOM 756 O O . ARG A 1 94 ? -10.523 -6.161 20.855 1.00 82.31 94 ARG A O 1
ATOM 763 N N . LYS A 1 95 ? -10.119 -5.953 18.659 1.00 65.00 95 LYS A N 1
ATOM 764 C CA . LYS A 1 95 ? -9.942 -7.385 18.376 1.00 65.00 95 LYS A CA 1
ATOM 765 C C . LYS A 1 95 ? -8.496 -7.860 18.542 1.00 65.00 95 LYS A C 1
ATOM 767 O O . LYS A 1 95 ? -8.221 -9.036 18.295 1.00 65.00 95 LYS A O 1
ATOM 772 N N . VAL A 1 96 ? -7.565 -6.990 18.946 1.00 58.81 96 VAL A N 1
ATOM 773 C CA . VAL A 1 96 ? -6.166 -7.374 19.168 1.00 58.81 96 VAL A CA 1
ATOM 774 C C . VAL A 1 96 ? -6.099 -8.253 20.416 1.00 58.81 96 VAL A C 1
ATOM 776 O O . VAL A 1 96 ? -6.011 -7.773 21.542 1.00 58.81 96 VAL A O 1
ATOM 779 N N . ARG A 1 97 ? -6.171 -9.576 20.221 1.00 50.50 97 ARG A N 1
ATOM 780 C CA . ARG A 1 97 ? -5.889 -10.529 21.295 1.00 50.50 97 ARG A CA 1
ATOM 781 C C . ARG A 1 97 ? -4.455 -10.290 21.776 1.00 50.50 97 ARG A C 1
ATOM 783 O O . ARG A 1 97 ? -3.551 -10.273 20.935 1.00 50.50 97 ARG A O 1
ATOM 790 N N . PRO A 1 98 ? -4.212 -10.165 23.089 1.00 48.19 98 PRO A N 1
ATOM 791 C CA . PRO A 1 98 ? -2.851 -10.160 23.592 1.00 48.19 98 PRO A CA 1
ATOM 792 C C . PRO A 1 98 ? -2.194 -11.488 23.199 1.00 48.19 98 PRO A C 1
ATOM 794 O O . PRO A 1 98 ? -2.696 -12.568 23.526 1.00 48.19 98 PRO A O 1
ATOM 797 N N . ARG A 1 99 ? -1.081 -11.433 22.459 1.00 48.91 99 ARG A N 1
ATOM 798 C CA . ARG A 1 99 ? -0.213 -12.604 22.306 1.00 48.91 99 ARG A CA 1
ATOM 799 C C . ARG A 1 99 ? 0.484 -12.820 23.647 1.00 48.91 99 ARG A C 1
ATOM 801 O O . ARG A 1 99 ? 1.446 -12.130 23.947 1.00 48.91 99 ARG A O 1
ATOM 808 N N . GLY A 1 100 ? -0.032 -13.764 24.433 1.00 50.41 100 GLY A N 1
ATOM 809 C CA . GLY A 1 100 ? 0.663 -14.344 25.581 1.00 50.41 100 GLY A CA 1
ATOM 810 C C . GLY A 1 100 ? 0.873 -13.395 26.760 1.00 50.41 100 GLY A C 1
ATOM 811 O O . GLY A 1 100 ? 1.996 -13.004 27.046 1.00 50.41 100 GLY A O 1
ATOM 812 N N . GLY A 1 101 ? -0.195 -13.098 27.500 1.00 39.91 101 GLY A N 1
ATOM 813 C CA . GLY A 1 101 ? -0.057 -12.832 28.929 1.00 39.91 101 GLY A CA 1
ATOM 814 C C . GLY A 1 101 ? -0.096 -14.175 29.646 1.00 39.91 101 GLY A C 1
ATOM 815 O O . GLY A 1 101 ? -1.140 -14.828 29.637 1.00 39.91 101 GLY A O 1
ATOM 816 N N . LEU A 1 102 ? 1.035 -14.620 30.201 1.00 44.31 102 LEU A N 1
ATOM 817 C CA . LEU A 1 102 ? 1.064 -15.724 31.160 1.00 44.31 102 LEU A CA 1
ATOM 818 C C . LEU A 1 102 ? 0.019 -15.426 32.235 1.00 44.31 102 LEU A C 1
ATOM 820 O O . LEU A 1 102 ? 0.114 -14.431 32.951 1.00 44.31 102 LEU A O 1
ATOM 824 N N . GLY A 1 103 ? -1.016 -16.261 32.280 1.00 40.19 103 GLY A N 1
ATOM 825 C CA . GLY A 1 103 ? -2.042 -16.176 33.298 1.00 40.19 103 GLY A CA 1
ATOM 826 C C . GLY A 1 103 ? -1.407 -16.419 34.655 1.00 40.19 103 GLY A C 1
ATOM 827 O O . GLY A 1 103 ? -1.048 -17.546 34.973 1.00 40.19 103 GLY A O 1
ATOM 828 N N . VAL A 1 104 ? -1.311 -15.371 35.461 1.00 47.16 104 VAL A N 1
ATOM 829 C CA . VAL A 1 104 ? -1.333 -15.522 36.910 1.00 47.16 104 VAL A CA 1
ATOM 830 C C . VAL A 1 104 ? -2.765 -15.205 37.314 1.00 47.16 104 VAL A C 1
ATOM 832 O O . VAL A 1 104 ? -3.178 -14.046 37.325 1.00 47.16 104 VAL A O 1
ATOM 835 N N . ARG A 1 105 ? -3.558 -16.255 37.536 1.00 40.00 105 ARG A N 1
ATOM 836 C CA . ARG A 1 105 ? -4.776 -16.136 38.342 1.00 40.00 105 ARG A CA 1
ATOM 837 C C . ARG A 1 105 ? -4.380 -16.301 39.816 1.00 40.00 105 ARG A C 1
ATOM 839 O O . ARG A 1 105 ? -3.471 -17.094 40.069 1.00 40.00 105 ARG A O 1
ATOM 846 N N . PRO A 1 106 ? -5.018 -15.567 40.744 1.00 51.22 106 PRO A N 1
ATOM 847 C CA . PRO A 1 106 ? -4.972 -15.900 42.164 1.00 51.22 106 PRO A CA 1
ATOM 848 C C . PRO A 1 106 ? -5.638 -17.254 42.443 1.00 51.22 106 PRO A C 1
ATOM 850 O O . PRO A 1 106 ? -6.497 -17.675 41.627 1.00 51.22 106 PRO A O 1
#

Organism: NCBI:txid1294629

Nearest PDB structures (foldseek):
  4nec-assembly3_C  TM=4.967E-01  e=7.190E-02  Streptomyces lasalocidi
  4nec-assembly2_B  TM=4.426E-01  e=1.067E-01  Streptomyces lasalocidi
  2p8j-assembly1_A  TM=4.775E-01  e=1.803E+00  Clostridium acetobutylicum
  2p8j-assembly1_B  TM=3.788E-01  e=1.581E+00  Clostridium acetobutylicum
  2oej-assembly1_B  TM=2.992E-01  e=1.803E+00  Geobacillus kaustophilus

Radius of gyration: 18.13 Å; Cα contacts (8 Å, |Δi|>4): 144; chains: 1; bounding box: 33×30×57 Å

Foldseek 3Di:
DVVVLVVCCDPPNVDQKDKDKDFDPVQCPDPVNQCLVAVLVVHDDDPDDDGPVNVVVVVVKDWPDKDWQPDWDARPSPRDIDRTIMTMIMHGSVPPDPPDDPDDDD

pLDDT: mean 88.53, std 14.9, range [39.91, 97.38]

Solvent-accessible surface area (backbone atoms only — not comparable to full-atom values): 6402 Å² total; per-residue (Å²): 108,70,71,60,54,51,53,41,43,29,83,92,62,56,36,55,62,50,73,52,72,44,58,32,46,71,54,61,71,28,66,71,43,43,37,55,72,15,54,64,70,75,39,81,75,69,98,70,85,77,42,69,42,62,51,42,43,76,74,60,36,44,80,76,50,72,44,80,50,75,41,80,46,67,31,84,77,77,66,50,73,43,68,41,36,32,31,34,33,36,29,64,50,81,70,65,72,77,85,76,73,82,84,79,74,134

Sequence (106 aa):
MYQLEQAASSAPFNCTTMALDTVRADFQNSEVWLGGFYDDRGLPRPDVMRTNEEWYVRQGYEVLGAEAGAYEWTNRATGKIMEVPRAFFKKDLRKVRPRGGLGVRP